Protein AF-A0A022PXV0-F1 (afdb_monomer)

Mean predicted aligned error: 4.59 Å

Radius of gyration: 13.0 Å; Cα contacts (8 Å, |Δi|>4): 144; chains: 1; bounding box: 42×18×31 Å

Structure (mmCIF, N/CA/C/O backbone):
data_AF-A0A022PXV0-F1
#
_entry.id   AF-A0A022PXV0-F1
#
loop_
_atom_site.group_PDB
_atom_site.id
_atom_site.type_symbol
_atom_site.label_atom_id
_atom_site.label_alt_id
_atom_site.label_comp_id
_atom_site.label_asym_id
_atom_site.label_entity_id
_atom_site.label_seq_id
_atom_site.pdbx_PDB_ins_code
_atom_site.Cartn_x
_atom_site.Cartn_y
_atom_site.Cartn_z
_atom_site.occupancy
_atom_site.B_iso_or_equiv
_atom_site.auth_seq_id
_atom_site.auth_comp_id
_atom_site.auth_asym_id
_atom_site.auth_atom_id
_atom_site.pdbx_PDB_model_num
ATOM 1 N N . MET A 1 1 ? 24.914 6.339 -10.689 1.00 46.97 1 MET A N 1
ATOM 2 C CA . MET A 1 1 ? 23.795 5.983 -11.587 1.00 46.97 1 MET A CA 1
ATOM 3 C C . MET A 1 1 ? 22.526 6.498 -10.941 1.00 46.97 1 MET A C 1
ATOM 5 O O . MET A 1 1 ? 22.247 6.098 -9.820 1.00 46.97 1 MET A O 1
ATOM 9 N N . VAL A 1 2 ? 21.830 7.449 -11.566 1.00 55.44 2 VAL A N 1
ATOM 10 C CA . VAL A 1 2 ? 20.531 7.899 -11.051 1.00 55.44 2 VAL A CA 1
ATOM 11 C C . VAL A 1 2 ? 19.530 6.776 -11.290 1.00 55.44 2 VAL A C 1
ATOM 13 O O . VAL A 1 2 ? 19.354 6.330 -12.421 1.00 55.44 2 VAL A O 1
ATOM 16 N N . GLY A 1 3 ? 18.958 6.256 -10.209 1.00 61.97 3 GLY A N 1
ATOM 17 C CA . GLY A 1 3 ? 17.923 5.236 -10.262 1.00 61.97 3 GLY A CA 1
ATOM 18 C C . GLY A 1 3 ? 16.803 5.620 -11.208 1.00 61.97 3 GLY A C 1
ATOM 19 O O . GLY A 1 3 ? 16.297 6.739 -11.124 1.00 61.97 3 GLY A O 1
ATOM 20 N N . GLY A 1 4 ? 16.409 4.708 -12.092 1.00 79.25 4 GLY A N 1
ATOM 21 C CA . GLY A 1 4 ? 15.192 4.880 -12.879 1.00 79.25 4 GLY A CA 1
ATOM 22 C C . GLY A 1 4 ? 13.961 4.755 -11.983 1.00 79.25 4 GLY A C 1
ATOM 23 O O . GLY A 1 4 ? 13.941 3.919 -11.076 1.00 79.25 4 GLY A O 1
ATOM 24 N N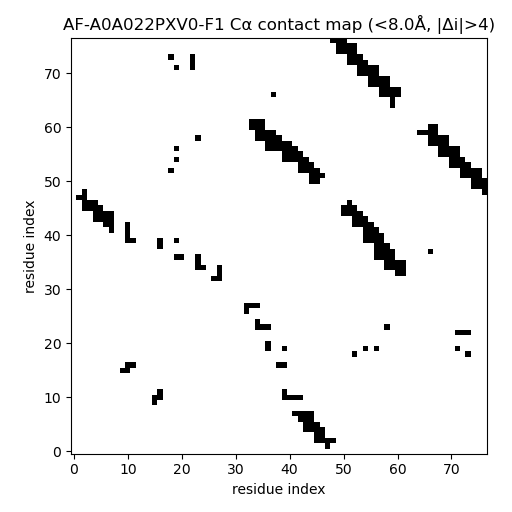 . VAL A 1 5 ? 12.952 5.590 -12.234 1.00 86.81 5 VAL A N 1
ATOM 25 C CA . VAL A 1 5 ? 11.616 5.438 -11.650 1.00 86.81 5 VAL A CA 1
ATOM 26 C C . VAL A 1 5 ? 10.777 4.631 -12.629 1.00 86.81 5 VAL A C 1
ATOM 28 O O . VAL A 1 5 ? 10.569 5.063 -13.764 1.00 86.81 5 VAL A O 1
ATOM 31 N N . TRP A 1 6 ? 10.276 3.484 -12.187 1.00 89.06 6 TRP A N 1
ATOM 32 C CA . TRP A 1 6 ? 9.495 2.572 -13.011 1.00 89.06 6 TRP A CA 1
ATOM 33 C C . TRP A 1 6 ? 8.075 2.439 -12.454 1.00 89.06 6 TRP A C 1
ATOM 35 O O . TRP A 1 6 ? 7.889 2.357 -11.239 1.00 89.06 6 TRP A O 1
ATOM 45 N N . PRO A 1 7 ? 7.035 2.461 -13.302 1.00 92.25 7 PRO A N 1
ATOM 46 C CA . PRO A 1 7 ? 5.684 2.154 -12.858 1.00 92.25 7 PRO A CA 1
ATOM 47 C C . PRO A 1 7 ? 5.558 0.659 -12.548 1.00 92.25 7 PRO A C 1
ATOM 49 O O . PRO A 1 7 ? 5.989 -0.181 -13.338 1.00 92.25 7 PRO A O 1
ATOM 52 N N . ILE A 1 8 ? 4.907 0.330 -11.433 1.00 91.50 8 ILE A N 1
ATOM 53 C CA . ILE A 1 8 ? 4.619 -1.057 -11.067 1.00 91.50 8 ILE A CA 1
ATOM 54 C C . ILE A 1 8 ? 3.497 -1.562 -11.976 1.00 91.50 8 ILE A C 1
ATOM 56 O O . ILE A 1 8 ? 2.391 -1.017 -11.972 1.00 91.50 8 ILE A O 1
ATOM 60 N N . LYS A 1 9 ? 3.792 -2.597 -12.767 1.00 88.19 9 LYS A N 1
ATOM 61 C CA . LYS A 1 9 ? 2.827 -3.238 -13.674 1.00 88.19 9 LYS A CA 1
ATOM 62 C C . LYS A 1 9 ? 1.767 -4.027 -12.910 1.00 88.19 9 LYS A C 1
ATOM 64 O O . LYS A 1 9 ? 0.577 -3.861 -13.164 1.00 88.19 9 LYS A O 1
ATOM 69 N N . ASP A 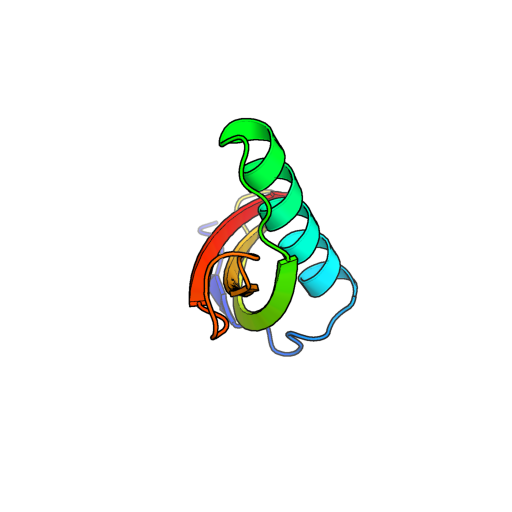1 10 ? 2.207 -4.830 -11.947 1.00 90.81 10 ASP A N 1
ATOM 70 C CA . ASP A 1 10 ? 1.352 -5.731 -11.183 1.00 90.81 10 ASP A CA 1
ATOM 71 C C . ASP A 1 10 ? 1.134 -5.198 -9.769 1.00 90.81 10 ASP A C 1
ATOM 73 O O . ASP A 1 10 ? 1.847 -5.511 -8.823 1.00 90.81 10 ASP A O 1
ATOM 77 N N . LEU A 1 11 ? 0.095 -4.379 -9.608 1.00 90.94 11 LEU A N 1
ATOM 78 C CA . LEU A 1 11 ? -0.286 -3.818 -8.303 1.00 90.94 11 LEU A CA 1
ATOM 79 C C . LEU A 1 11 ? -0.815 -4.878 -7.323 1.00 90.94 11 LEU A C 1
ATOM 81 O O . LEU A 1 11 ? -0.853 -4.648 -6.117 1.00 90.94 11 LEU A O 1
ATOM 85 N N . LYS A 1 12 ? -1.226 -6.033 -7.856 1.00 90.81 12 LYS A N 1
ATOM 86 C CA . LYS A 1 12 ? -1.682 -7.204 -7.099 1.00 90.81 12 LYS A CA 1
ATOM 87 C C . LYS A 1 12 ? -0.554 -8.178 -6.778 1.00 90.81 12 LYS A C 1
ATOM 89 O O . LYS A 1 12 ? -0.822 -9.220 -6.181 1.00 90.81 12 LYS A O 1
ATOM 94 N N . ASP A 1 13 ? 0.675 -7.861 -7.182 1.00 93.25 13 ASP A N 1
ATOM 95 C CA . ASP A 1 13 ? 1.828 -8.668 -6.826 1.00 93.25 13 ASP A CA 1
ATOM 96 C C . ASP A 1 13 ? 1.892 -8.817 -5.292 1.00 93.25 13 ASP A C 1
ATOM 98 O O . ASP A 1 13 ? 1.738 -7.826 -4.563 1.00 93.25 13 ASP A O 1
ATOM 102 N N . PRO A 1 14 ? 2.075 -10.041 -4.767 1.00 93.19 14 PRO A N 1
ATOM 103 C CA . PRO A 1 14 ? 2.055 -10.283 -3.330 1.00 93.19 14 PRO A CA 1
ATOM 104 C C . PRO A 1 14 ? 3.106 -9.462 -2.573 1.00 93.19 14 PRO A C 1
ATOM 106 O O . PRO A 1 14 ? 2.850 -9.086 -1.427 1.00 93.19 14 PRO A O 1
ATOM 109 N N . LYS A 1 15 ? 4.246 -9.122 -3.193 1.00 91.50 15 LYS A N 1
ATOM 110 C CA . LYS A 1 15 ? 5.259 -8.243 -2.597 1.00 91.50 15 LYS A CA 1
ATOM 111 C C . LYS A 1 15 ? 4.725 -6.819 -2.462 1.00 91.50 15 LYS A C 1
ATOM 113 O O . LYS A 1 15 ? 4.769 -6.256 -1.370 1.00 91.50 15 LYS A O 1
ATOM 118 N N . VAL A 1 16 ? 4.142 -6.267 -3.526 1.00 92.06 16 VAL A N 1
ATOM 119 C CA . VAL A 1 16 ? 3.557 -4.911 -3.539 1.00 92.06 16 VAL A CA 1
ATOM 120 C C . VAL A 1 16 ? 2.422 -4.793 -2.520 1.00 92.06 16 VAL A C 1
ATOM 122 O O . VAL A 1 16 ? 2.375 -3.843 -1.736 1.00 92.06 16 VAL A O 1
ATOM 125 N N . VAL A 1 17 ? 1.542 -5.795 -2.465 1.00 94.06 17 VAL A N 1
ATOM 126 C CA . VAL A 1 17 ? 0.449 -5.857 -1.486 1.00 94.06 17 VAL A CA 1
ATOM 127 C C . VAL A 1 17 ? 0.986 -5.984 -0.057 1.00 94.06 17 VAL A C 1
ATOM 129 O O . VAL A 1 17 ? 0.442 -5.367 0.859 1.00 94.06 17 VAL A O 1
ATOM 132 N N . SER A 1 18 ? 2.055 -6.755 0.157 1.00 94.69 18 SER A N 1
ATOM 133 C CA . SER A 1 18 ? 2.701 -6.872 1.469 1.00 94.69 18 SER A CA 1
ATOM 134 C C . SER A 1 18 ? 3.276 -5.531 1.935 1.00 94.69 18 SER A C 1
ATOM 136 O O . SER A 1 18 ? 3.019 -5.114 3.064 1.00 94.69 18 SER A O 1
ATOM 138 N N . ILE A 1 19 ? 3.964 -4.807 1.048 1.00 93.75 19 ILE A N 1
ATOM 139 C CA . ILE A 1 19 ? 4.522 -3.475 1.322 1.00 93.75 19 ILE A CA 1
ATOM 140 C C . ILE A 1 19 ? 3.406 -2.476 1.658 1.00 93.75 19 ILE A C 1
ATOM 142 O O . ILE A 1 19 ? 3.496 -1.747 2.647 1.00 93.75 19 ILE A O 1
ATOM 146 N N . ALA A 1 20 ? 2.312 -2.484 0.894 1.00 94.06 20 ALA A N 1
ATOM 147 C CA . ALA A 1 20 ? 1.144 -1.653 1.168 1.00 94.06 20 ALA A CA 1
ATOM 148 C C . ALA A 1 20 ? 0.520 -1.951 2.545 1.00 94.06 20 ALA A C 1
ATOM 150 O O . ALA A 1 20 ? 0.223 -1.035 3.313 1.00 94.06 20 ALA A O 1
ATOM 151 N N . LYS A 1 21 ? 0.352 -3.233 2.892 1.00 94.62 21 LYS A N 1
ATOM 152 C CA . LYS A 1 21 ? -0.162 -3.647 4.208 1.00 94.62 21 LYS A CA 1
ATOM 153 C C . LYS A 1 21 ? 0.782 -3.260 5.341 1.00 94.62 21 LYS A C 1
ATOM 155 O O . LYS A 1 21 ? 0.313 -2.840 6.398 1.00 94.62 21 LYS A O 1
ATOM 160 N N . PHE A 1 22 ? 2.090 -3.386 5.126 1.00 93.81 22 PHE A N 1
ATOM 161 C CA . PHE A 1 22 ? 3.103 -2.956 6.082 1.00 93.81 22 PHE A CA 1
ATOM 162 C C . PHE A 1 22 ? 2.986 -1.456 6.368 1.00 93.81 22 PHE A C 1
ATOM 164 O O . PHE A 1 22 ? 2.897 -1.072 7.531 1.00 93.81 22 PHE A O 1
ATOM 171 N N . ALA A 1 23 ? 2.875 -0.630 5.325 1.00 93.38 23 ALA A N 1
ATOM 172 C CA . ALA A 1 23 ? 2.696 0.811 5.466 1.00 93.38 23 ALA A CA 1
ATOM 173 C C . ALA A 1 23 ? 1.456 1.180 6.297 1.00 93.38 23 ALA A C 1
ATOM 175 O O . ALA A 1 23 ? 1.550 1.989 7.218 1.00 93.38 23 ALA A O 1
ATOM 176 N N . VAL A 1 24 ? 0.305 0.553 6.019 1.00 93.31 24 VAL A N 1
ATOM 177 C CA . VAL A 1 24 ? -0.928 0.774 6.799 1.00 93.31 24 VAL A CA 1
ATOM 178 C C . VAL A 1 24 ? -0.740 0.356 8.254 1.00 93.31 24 VAL A C 1
ATOM 180 O O . VAL A 1 24 ? -1.127 1.083 9.165 1.00 93.31 24 VAL A O 1
ATOM 183 N N . LYS A 1 25 ? -0.119 -0.802 8.492 1.00 94.06 25 LYS A N 1
ATOM 184 C CA . LYS A 1 25 ? 0.118 -1.314 9.844 1.00 94.06 25 LYS A CA 1
ATOM 185 C C . LYS A 1 25 ? 1.030 -0.393 10.654 1.00 94.06 25 LYS A C 1
ATOM 187 O O . LYS A 1 25 ? 0.739 -0.132 11.819 1.00 94.06 25 LYS A O 1
ATOM 192 N N . GLU A 1 26 ? 2.115 0.090 10.055 1.00 93.38 26 GLU A N 1
ATOM 193 C CA . GLU A 1 26 ? 3.047 1.004 10.719 1.00 93.38 26 GLU A CA 1
ATOM 194 C C . GLU A 1 26 ? 2.384 2.360 10.995 1.00 93.38 26 GLU A C 1
ATOM 196 O O . GLU A 1 26 ? 2.494 2.895 12.097 1.00 93.38 26 GLU A O 1
ATOM 201 N N . TYR A 1 27 ? 1.601 2.874 10.043 1.00 91.25 27 TYR A N 1
ATOM 202 C CA . TYR A 1 27 ? 0.827 4.097 10.243 1.00 91.25 27 TYR A CA 1
ATOM 203 C C . TYR A 1 27 ? -0.174 3.962 11.398 1.00 91.25 27 TYR A C 1
ATOM 205 O O . TYR A 1 27 ? -0.224 4.831 12.271 1.00 91.25 27 TYR A O 1
ATOM 213 N N . ASN A 1 28 ? -0.914 2.849 11.460 1.00 92.81 28 ASN A N 1
ATOM 214 C CA . ASN A 1 28 ? -1.833 2.541 12.559 1.00 92.81 28 ASN A CA 1
ATOM 215 C C . ASN A 1 28 ? -1.120 2.530 13.913 1.00 92.81 28 ASN A C 1
ATOM 217 O O . ASN A 1 28 ? -1.608 3.120 14.875 1.00 92.81 28 ASN A O 1
ATOM 221 N N . LYS A 1 29 ? 0.061 1.906 13.976 1.00 93.50 29 LYS A N 1
ATOM 222 C CA . LYS A 1 29 ? 0.870 1.828 15.195 1.00 93.50 29 LYS A CA 1
ATOM 223 C C . LYS A 1 29 ? 1.375 3.200 15.650 1.00 93.50 29 LYS A C 1
ATOM 225 O O . LYS A 1 29 ? 1.363 3.472 16.846 1.00 93.50 29 LYS A O 1
ATOM 230 N N . GLN A 1 30 ? 1.807 4.059 14.726 1.00 92.19 30 GLN A N 1
ATOM 231 C CA . GLN A 1 30 ? 2.336 5.386 15.065 1.00 92.19 30 GLN A CA 1
ATOM 232 C C . GLN A 1 30 ? 1.246 6.395 15.434 1.00 92.19 30 GLN A C 1
ATOM 234 O O . GLN A 1 30 ? 1.442 7.218 16.324 1.00 92.19 30 GLN A O 1
ATOM 239 N N . THR A 1 31 ? 0.097 6.341 14.761 1.00 88.44 31 THR A N 1
ATOM 240 C CA . THR A 1 31 ? -0.967 7.349 14.907 1.00 88.44 31 THR A CA 1
ATOM 241 C C . THR A 1 31 ? -2.119 6.904 15.805 1.00 88.44 31 THR A C 1
ATOM 243 O O . THR A 1 31 ? -3.066 7.662 15.990 1.00 88.44 31 THR A O 1
ATOM 246 N N . ASN A 1 32 ? -2.045 5.696 16.384 1.00 86.44 32 ASN A N 1
ATOM 247 C CA . ASN A 1 32 ? -3.147 5.066 17.122 1.00 86.44 32 ASN A CA 1
ATOM 248 C C . ASN A 1 32 ? -4.463 5.062 16.319 1.00 86.44 32 ASN A C 1
ATOM 250 O O . ASN A 1 32 ? -5.545 5.247 16.872 1.00 86.44 32 ASN A O 1
ATOM 254 N N . THR A 1 33 ? -4.371 4.861 15.001 1.00 87.06 33 THR A N 1
ATOM 255 C CA . THR A 1 33 ? -5.541 4.733 14.125 1.00 87.06 33 THR A CA 1
ATOM 256 C C . THR A 1 33 ? -5.821 3.273 13.771 1.00 87.06 33 THR A C 1
ATOM 258 O O . THR A 1 33 ? -5.017 2.379 14.039 1.00 87.06 33 THR A O 1
ATOM 261 N N . THR A 1 34 ? -6.982 3.009 13.173 1.00 88.44 34 THR A N 1
ATOM 262 C CA . THR A 1 34 ? -7.411 1.662 12.774 1.00 88.44 34 THR A CA 1
ATOM 263 C C . THR A 1 34 ? -7.811 1.644 11.301 1.00 88.44 34 THR A C 1
ATOM 265 O O . THR A 1 34 ? -8.951 1.347 10.950 1.00 88.44 34 THR A O 1
ATOM 268 N N . LEU A 1 35 ? -6.861 1.956 10.413 1.00 92.06 35 LEU A N 1
ATOM 269 C CA . LEU A 1 35 ? -7.078 1.846 8.972 1.00 92.06 35 LEU A CA 1
ATOM 270 C C . LEU A 1 35 ? -6.986 0.388 8.521 1.00 92.06 35 LEU A C 1
ATOM 272 O O . LEU A 1 35 ? -6.030 -0.326 8.828 1.00 92.06 35 LEU A O 1
ATOM 276 N N . HIS A 1 36 ? -7.962 -0.040 7.733 1.00 92.06 36 HIS A N 1
ATOM 277 C CA . HIS A 1 36 ? -7.988 -1.344 7.088 1.00 92.06 36 HIS A CA 1
ATOM 278 C C . HIS A 1 36 ? -7.566 -1.194 5.631 1.00 92.06 36 HIS A C 1
ATOM 280 O O . HIS A 1 36 ? -8.225 -0.500 4.859 1.00 92.06 36 HIS A O 1
ATOM 286 N N . PHE A 1 37 ? -6.477 -1.859 5.245 1.00 93.81 37 PHE A N 1
ATOM 287 C CA . PHE A 1 37 ? -6.054 -1.931 3.848 1.00 93.81 37 PHE A CA 1
ATOM 288 C C . PHE A 1 37 ? -7.155 -2.566 2.983 1.00 93.81 37 PHE A C 1
ATOM 290 O O . PHE A 1 37 ? -7.673 -3.628 3.331 1.00 93.81 37 PHE A O 1
ATOM 297 N N . VAL A 1 38 ? -7.476 -1.928 1.856 1.00 93.62 38 VAL A N 1
ATOM 298 C CA . VAL A 1 38 ? -8.450 -2.419 0.873 1.00 93.62 38 VAL A CA 1
ATOM 299 C C . VAL A 1 38 ? -7.732 -2.870 -0.394 1.00 93.62 38 VAL A C 1
ATOM 301 O O . VAL A 1 38 ? -7.800 -4.046 -0.731 1.00 93.62 38 VAL A O 1
ATOM 304 N N . ASP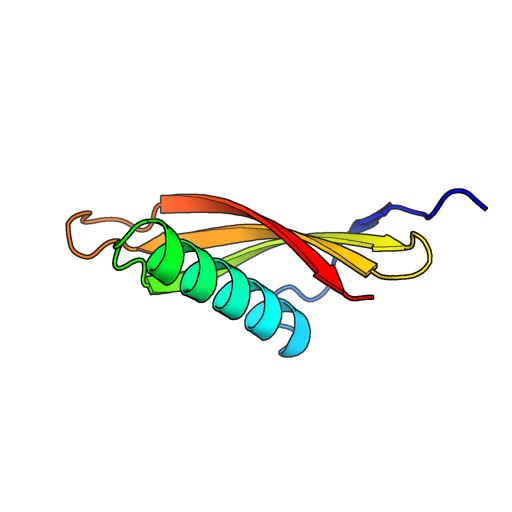 A 1 39 ? -7.027 -1.962 -1.077 1.00 94.25 39 ASP A N 1
ATOM 305 C CA . ASP A 1 39 ? -6.417 -2.264 -2.379 1.00 94.25 39 ASP A CA 1
ATOM 306 C C . ASP A 1 39 ? -5.245 -1.335 -2.727 1.00 94.25 39 ASP A C 1
ATOM 308 O O . ASP A 1 39 ? -5.094 -0.258 -2.143 1.00 94.25 39 ASP A O 1
ATOM 312 N N . VAL A 1 40 ? -4.432 -1.725 -3.714 1.00 94.81 40 VAL A N 1
ATOM 313 C CA . VAL A 1 40 ? -3.383 -0.863 -4.289 1.00 94.81 40 VAL A CA 1
ATOM 314 C C . VAL A 1 40 ? -3.910 -0.244 -5.580 1.00 94.81 40 VAL A C 1
ATOM 316 O O . VAL A 1 40 ? -4.238 -0.935 -6.537 1.00 94.81 40 VAL A O 1
ATOM 319 N N . ILE A 1 41 ? -3.979 1.083 -5.617 1.00 94.75 41 ILE A N 1
ATOM 320 C CA . ILE A 1 41 ? -4.547 1.842 -6.737 1.00 94.75 41 ILE A CA 1
ATOM 321 C C . ILE A 1 41 ? -3.475 2.140 -7.781 1.00 94.75 41 ILE A C 1
ATOM 323 O O . ILE A 1 41 ? -3.735 2.065 -8.981 1.00 94.75 41 ILE A O 1
ATOM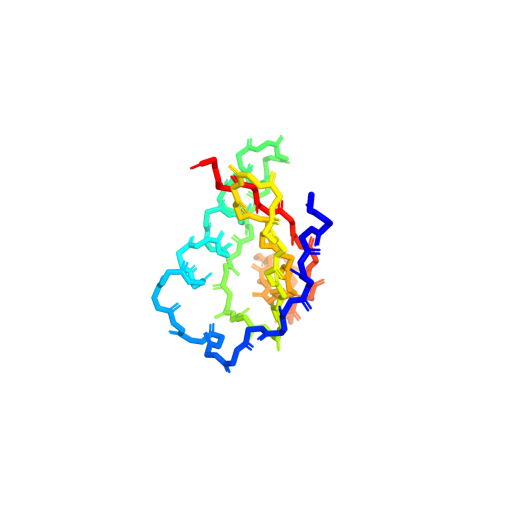 327 N N . LYS A 1 42 ? -2.280 2.536 -7.327 1.00 93.94 42 LYS A N 1
ATOM 328 C CA . LYS A 1 42 ? -1.119 2.851 -8.170 1.00 93.94 42 LYS A CA 1
ATOM 329 C C . LYS A 1 42 ? 0.168 2.554 -7.418 1.00 93.94 42 LYS A C 1
ATOM 331 O O . LYS A 1 42 ? 0.192 2.592 -6.193 1.00 93.94 42 LYS A O 1
ATOM 336 N N . GLY A 1 43 ? 1.243 2.324 -8.159 1.00 93.88 43 GLY A N 1
ATOM 337 C CA . GLY A 1 43 ? 2.550 2.056 -7.585 1.00 93.88 43 GLY A 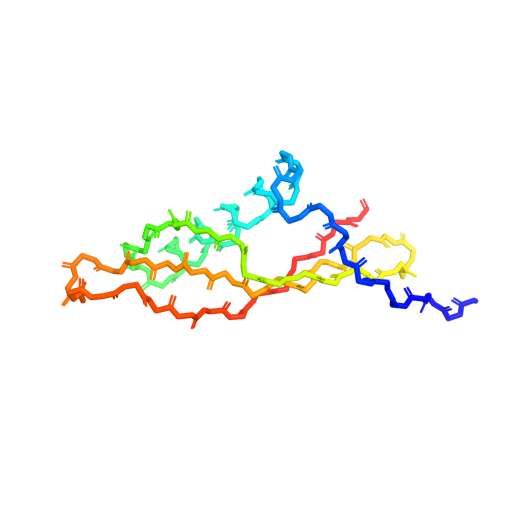CA 1
ATOM 338 C C . GLY A 1 43 ? 3.676 2.446 -8.531 1.00 93.88 43 GLY A C 1
ATOM 339 O O . GLY A 1 43 ? 3.539 2.335 -9.752 1.00 93.88 43 GLY A O 1
ATOM 340 N N . LYS A 1 44 ? 4.778 2.929 -7.968 1.00 93.69 44 LYS A N 1
ATOM 341 C CA . LYS A 1 44 ? 6.039 3.188 -8.663 1.00 93.69 44 LYS A CA 1
ATOM 342 C C . LYS A 1 44 ? 7.184 2.684 -7.799 1.00 93.69 44 LYS A C 1
ATOM 344 O O . LYS A 1 44 ? 7.128 2.812 -6.579 1.00 93.69 44 LYS A O 1
ATOM 349 N N . GLU A 1 45 ? 8.214 2.162 -8.435 1.00 92.00 45 GLU A N 1
ATOM 350 C CA . GLU A 1 45 ? 9.456 1.747 -7.798 1.00 92.00 45 GLU A CA 1
ATOM 351 C C . GLU A 1 45 ? 10.609 2.645 -8.256 1.00 92.00 45 GLU A C 1
ATOM 353 O O . GLU A 1 45 ? 10.653 3.091 -9.405 1.00 92.00 45 GLU A O 1
ATOM 358 N N . HIS A 1 46 ? 11.540 2.939 -7.353 1.00 91.00 46 HIS A N 1
ATOM 359 C CA . HIS A 1 46 ? 12.723 3.742 -7.639 1.00 91.00 46 HIS A CA 1
ATOM 360 C C . HIS A 1 46 ? 13.974 3.063 -7.079 1.00 91.00 46 HIS A C 1
ATOM 362 O O . HIS A 1 46 ? 14.078 2.829 -5.878 1.00 91.00 46 HIS A O 1
ATOM 368 N N . LEU A 1 47 ? 14.921 2.737 -7.963 1.00 88.44 47 LEU A N 1
ATOM 369 C CA . LEU A 1 47 ? 16.130 1.974 -7.633 1.00 88.44 47 LEU A CA 1
ATOM 370 C C . LEU A 1 47 ? 17.283 2.884 -7.182 1.00 88.44 47 LEU A C 1
ATOM 372 O O . LEU A 1 47 ? 18.008 3.414 -8.016 1.00 88.44 47 LEU A O 1
ATOM 376 N N . VAL A 1 48 ? 17.501 3.054 -5.878 1.00 85.25 48 VAL A N 1
ATOM 377 C CA . VAL A 1 48 ? 18.492 4.006 -5.317 1.00 85.25 48 VAL A CA 1
ATOM 378 C C . VAL A 1 48 ? 19.559 3.332 -4.441 1.00 85.25 48 VAL A C 1
ATOM 380 O O . VAL A 1 48 ? 19.871 3.802 -3.354 1.00 85.25 48 VAL A O 1
ATOM 383 N N . GLY A 1 49 ? 20.112 2.202 -4.894 1.00 84.12 49 GLY A N 1
ATOM 384 C CA . GLY A 1 49 ? 20.966 1.336 -4.054 1.00 84.12 49 GLY A CA 1
ATOM 385 C C . GLY A 1 49 ? 20.172 0.441 -3.086 1.00 84.12 49 GLY A C 1
ATOM 386 O O . GLY A 1 49 ? 20.767 -0.306 -2.325 1.00 84.12 49 GLY A O 1
ATOM 387 N N . GLY A 1 50 ? 18.847 0.525 -3.189 1.00 86.75 50 GLY A N 1
ATOM 388 C CA . GLY A 1 50 ? 17.772 -0.297 -2.636 1.00 86.75 50 GLY A CA 1
ATOM 389 C C . GLY A 1 50 ? 16.525 -0.002 -3.488 1.00 86.75 50 GLY A C 1
ATOM 390 O O . GLY A 1 50 ? 16.657 0.558 -4.586 1.00 86.75 50 GLY A O 1
ATOM 391 N N . VAL A 1 51 ? 15.319 -0.297 -3.009 1.00 90.44 51 VAL A N 1
ATOM 392 C CA . VAL A 1 51 ? 14.068 -0.003 -3.731 1.00 90.44 51 VAL A CA 1
ATOM 393 C C . VAL A 1 51 ? 13.165 0.899 -2.897 1.00 90.44 51 VAL A C 1
ATOM 395 O O . VAL A 1 51 ? 12.753 0.541 -1.797 1.00 90.44 51 VAL A O 1
ATOM 398 N N . ILE A 1 52 ? 12.809 2.071 -3.425 1.00 92.06 52 ILE A N 1
ATOM 399 C CA . ILE A 1 52 ? 11.736 2.897 -2.861 1.00 92.06 52 ILE A CA 1
ATOM 400 C C . ILE A 1 52 ? 10.437 2.570 -3.593 1.00 92.06 52 ILE A C 1
ATOM 402 O O . ILE A 1 52 ? 10.338 2.766 -4.802 1.00 92.06 52 ILE A O 1
ATOM 406 N N . TYR A 1 53 ? 9.422 2.133 -2.855 1.00 93.19 53 TYR A N 1
ATOM 407 C CA . TYR A 1 53 ? 8.071 1.908 -3.353 1.00 93.19 53 TYR A CA 1
ATOM 408 C C . TYR A 1 53 ? 7.185 3.096 -2.991 1.00 93.19 53 TYR A C 1
ATOM 410 O O . TYR A 1 53 ? 6.855 3.305 -1.825 1.00 93.19 53 TYR A O 1
ATOM 418 N N . HI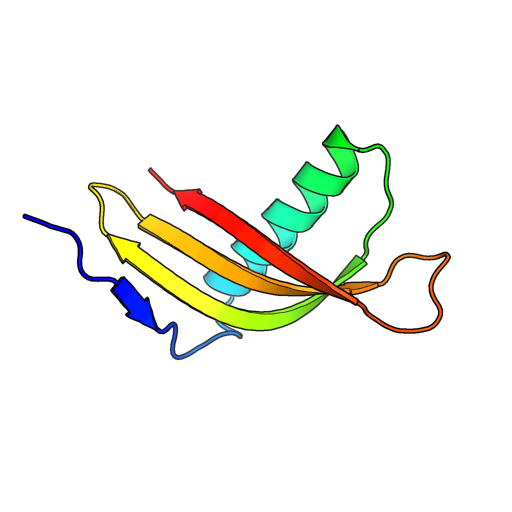S A 1 54 ? 6.761 3.852 -3.997 1.00 94.69 54 HIS A N 1
ATOM 419 C CA . HIS A 1 54 ? 5.723 4.868 -3.874 1.00 94.69 54 HIS A CA 1
ATOM 420 C C . HIS A 1 54 ? 4.383 4.257 -4.265 1.00 94.69 54 HIS A C 1
ATOM 422 O O . HIS A 1 54 ? 4.136 4.001 -5.445 1.00 94.69 54 HIS A O 1
ATOM 428 N N . LEU A 1 55 ? 3.513 4.024 -3.287 1.00 95.25 55 LEU A N 1
ATOM 429 C CA . LEU A 1 55 ? 2.2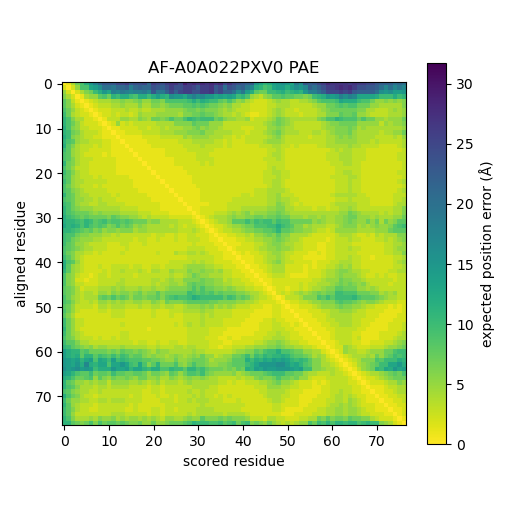25 3.370 -3.482 1.00 95.25 55 LEU A CA 1
ATOM 430 C C . LEU A 1 55 ? 1.084 4.334 -3.163 1.00 95.25 55 LEU A C 1
ATOM 432 O O . LEU A 1 55 ? 1.102 5.044 -2.162 1.00 95.25 55 LEU A O 1
ATOM 436 N N . VAL A 1 56 ? 0.055 4.317 -4.003 1.00 95.81 56 VAL A N 1
ATOM 437 C CA . VAL A 1 56 ? -1.248 4.910 -3.709 1.00 95.81 56 VAL A CA 1
ATOM 438 C C . VAL A 1 56 ? -2.173 3.762 -3.361 1.00 95.81 56 VAL A C 1
ATOM 440 O O . VAL A 1 56 ? -2.468 2.921 -4.211 1.00 95.81 56 VAL A O 1
ATOM 443 N N . ILE A 1 57 ? -2.626 3.720 -2.119 1.00 95.31 57 ILE A N 1
ATOM 444 C CA . ILE A 1 57 ? -3.453 2.647 -1.580 1.00 95.31 57 ILE A CA 1
ATOM 4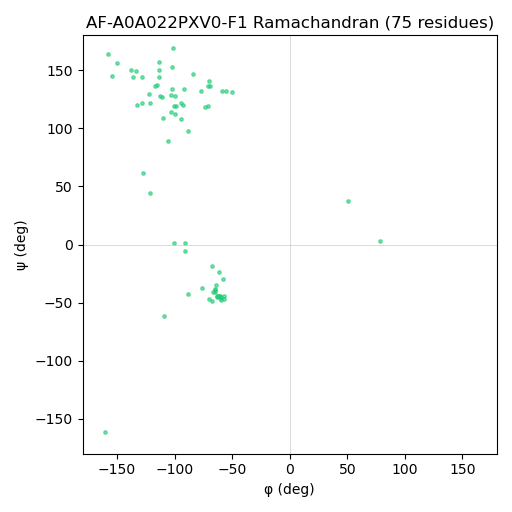45 C C . ILE A 1 57 ? -4.844 3.170 -1.252 1.00 95.31 57 ILE A C 1
ATOM 447 O O . ILE A 1 57 ? -5.047 4.360 -1.017 1.00 95.31 57 ILE A O 1
ATOM 451 N N . SER A 1 58 ? -5.810 2.267 -1.217 1.00 94.56 58 SER A N 1
ATOM 452 C CA . SER A 1 58 ? -7.110 2.525 -0.629 1.00 94.56 58 SER A CA 1
ATOM 453 C C . SER A 1 58 ? -7.171 1.850 0.731 1.00 94.56 58 SER A C 1
ATOM 455 O O . SER A 1 58 ? -6.873 0.660 0.844 1.00 94.56 58 SER A O 1
ATOM 457 N N . ALA A 1 59 ? -7.552 2.601 1.757 1.00 93.81 59 ALA A N 1
ATOM 458 C CA . ALA A 1 59 ? -7.798 2.064 3.084 1.00 93.81 59 ALA A CA 1
ATOM 459 C C . ALA A 1 59 ? -9.114 2.614 3.635 1.00 93.81 59 ALA A C 1
ATOM 461 O O . ALA A 1 59 ? -9.537 3.719 3.298 1.00 93.81 59 ALA A O 1
ATOM 462 N N . LYS A 1 60 ? -9.784 1.821 4.463 1.00 93.06 60 LYS A N 1
ATOM 463 C CA . LYS A 1 60 ? -11.034 2.193 5.114 1.00 93.06 60 LYS A CA 1
ATOM 464 C C . LYS A 1 60 ? -10.791 2.358 6.604 1.00 93.06 60 LYS A C 1
ATOM 466 O O . LYS A 1 60 ? -10.286 1.441 7.243 1.00 93.06 60 LYS A O 1
ATOM 471 N N . ASP A 1 61 ? -11.174 3.505 7.140 1.00 88.38 61 ASP A N 1
ATOM 472 C CA . ASP A 1 61 ? -11.282 3.686 8.582 1.00 88.38 61 ASP A CA 1
ATOM 473 C C . ASP A 1 61 ? -12.644 3.181 9.068 1.00 88.38 61 ASP A C 1
ATOM 475 O O . ASP A 1 61 ? -13.648 3.315 8.364 1.00 88.38 61 ASP A O 1
ATOM 479 N N . SER A 1 62 ? -12.702 2.636 10.280 1.00 82.19 62 SER A N 1
ATOM 480 C CA . SER A 1 62 ? -13.962 2.171 10.871 1.00 82.19 62 SER A CA 1
ATOM 481 C C . SER A 1 62 ? -14.993 3.292 11.063 1.00 82.19 62 SER A C 1
ATOM 483 O O . SER A 1 62 ? -16.190 3.014 11.071 1.00 82.19 62 SER A O 1
ATOM 485 N N . ASN A 1 63 ? -14.561 4.553 11.158 1.00 83.06 63 ASN A N 1
ATOM 486 C CA . ASN A 1 63 ? -15.435 5.719 11.304 1.00 83.06 63 ASN A CA 1
ATOM 487 C C . ASN A 1 63 ? -15.848 6.342 9.962 1.00 83.06 63 ASN A C 1
ATOM 489 O O . ASN A 1 63 ? -16.665 7.262 9.942 1.00 83.06 63 ASN A O 1
ATOM 493 N N . VAL A 1 64 ? -15.310 5.864 8.833 1.00 84.62 64 VAL A N 1
ATOM 494 C CA . VAL A 1 64 ? -15.605 6.407 7.501 1.00 84.62 64 VAL A CA 1
ATOM 495 C C . VAL A 1 64 ? -16.381 5.379 6.678 1.00 84.62 64 VAL A C 1
ATOM 497 O O . VAL A 1 64 ? -15.980 4.226 6.520 1.00 84.62 64 VAL A O 1
ATOM 500 N N . ALA A 1 65 ? -17.518 5.798 6.114 1.00 82.44 65 ALA A N 1
ATOM 501 C CA . ALA A 1 65 ? -18.396 4.905 5.355 1.00 82.44 65 ALA A CA 1
ATOM 502 C C . ALA A 1 65 ? -17.724 4.345 4.083 1.00 82.44 65 ALA A C 1
ATOM 504 O O . ALA A 1 65 ? -17.944 3.186 3.721 1.00 82.44 65 ALA A O 1
ATOM 505 N N . TYR A 1 66 ? -16.879 5.151 3.436 1.00 86.25 66 TYR A N 1
ATOM 506 C CA . TYR A 1 66 ? -16.211 4.844 2.173 1.00 86.25 66 TYR A CA 1
ATOM 507 C C . TYR A 1 66 ? -14.688 4.707 2.336 1.00 86.25 66 TYR A C 1
ATOM 509 O O . TYR A 1 66 ? -14.094 5.348 3.204 1.00 86.25 66 TYR A O 1
ATOM 517 N N . PRO A 1 67 ? -14.025 3.884 1.505 1.00 90.06 67 PRO A N 1
ATOM 518 C CA . PRO A 1 67 ? -12.575 3.785 1.522 1.00 90.06 67 PRO A CA 1
ATOM 519 C C . PRO A 1 67 ? -11.941 5.074 0.979 1.00 90.06 67 PRO A C 1
ATOM 521 O O . PRO A 1 67 ? -12.374 5.635 -0.030 1.00 90.06 67 PRO A O 1
ATOM 524 N N . VAL A 1 68 ? -10.900 5.541 1.660 1.00 92.31 68 VAL A N 1
ATOM 525 C CA . VAL A 1 68 ? -10.149 6.758 1.340 1.00 92.31 68 VAL A CA 1
ATOM 526 C C . VAL A 1 68 ? -8.833 6.368 0.664 1.00 92.31 68 VAL A C 1
ATOM 528 O O . VAL A 1 68 ? -8.330 5.254 0.832 1.00 92.31 68 VAL A O 1
ATOM 531 N N . LYS A 1 69 ? -8.302 7.260 -0.176 1.00 94.25 69 LYS A N 1
ATOM 532 C CA . LYS A 1 69 ? -7.019 7.067 -0.859 1.00 94.25 69 LYS A CA 1
ATOM 533 C C . LYS A 1 69 ? -5.900 7.670 -0.019 1.00 94.25 69 LYS A C 1
ATOM 535 O O . LYS A 1 69 ? -6.022 8.809 0.420 1.00 94.25 69 LYS A O 1
ATOM 540 N N . TYR A 1 70 ? -4.816 6.927 0.138 1.00 92.50 70 TYR A N 1
ATOM 541 C CA . TYR A 1 70 ? -3.625 7.344 0.865 1.00 92.50 70 TYR A CA 1
ATOM 542 C C . TYR A 1 70 ? -2.394 7.129 -0.001 1.00 92.50 70 TYR A C 1
ATOM 544 O O . TYR A 1 70 ? -2.311 6.158 -0.752 1.00 92.50 70 TYR A O 1
ATOM 552 N N . GLU A 1 71 ? -1.430 8.030 0.119 1.00 94.00 71 GLU A N 1
ATOM 553 C CA . GLU A 1 71 ? -0.125 7.903 -0.517 1.00 94.00 71 GLU A CA 1
ATOM 554 C C . GLU A 1 71 ? 0.887 7.463 0.534 1.00 94.00 71 GLU A C 1
ATOM 556 O O . GLU A 1 71 ? 0.917 7.986 1.648 1.00 94.00 71 GLU A O 1
ATOM 561 N N . THR A 1 72 ? 1.703 6.473 0.196 1.00 93.06 72 THR A N 1
ATOM 562 C CA . THR A 1 72 ? 2.730 5.947 1.087 1.00 93.06 72 THR A CA 1
ATOM 563 C C . THR A 1 72 ? 4.023 5.691 0.335 1.00 93.06 72 THR A C 1
ATOM 565 O O . THR A 1 72 ? 4.029 5.410 -0.864 1.00 93.06 72 THR A O 1
ATOM 568 N N . THR A 1 73 ? 5.131 5.825 1.054 1.00 94.06 73 THR A N 1
ATOM 569 C CA . THR A 1 73 ? 6.475 5.591 0.541 1.00 94.06 73 THR A CA 1
ATOM 570 C C . THR A 1 73 ? 7.181 4.639 1.489 1.00 94.06 73 THR A C 1
ATOM 572 O O . THR A 1 73 ? 7.297 4.935 2.677 1.00 94.06 73 THR A O 1
ATOM 575 N N . VAL A 1 74 ? 7.637 3.501 0.973 1.00 93.94 74 VAL A N 1
ATOM 576 C CA . VAL A 1 74 ? 8.347 2.481 1.750 1.00 93.94 74 VAL A CA 1
ATOM 577 C C . VAL A 1 74 ? 9.707 2.240 1.117 1.00 93.94 74 VAL A C 1
ATOM 579 O O . VAL A 1 74 ? 9.794 2.026 -0.089 1.00 93.94 74 VAL A O 1
ATOM 582 N N . PHE A 1 75 ? 10.763 2.281 1.924 1.00 91.62 75 PHE A N 1
ATOM 583 C CA . PHE A 1 75 ? 12.120 1.973 1.488 1.00 91.62 75 PHE A CA 1
ATOM 584 C C . PHE A 1 75 ? 12.493 0.544 1.890 1.00 91.62 75 PHE A C 1
ATOM 586 O O . PHE A 1 75 ? 12.363 0.174 3.056 1.00 91.62 75 PHE A O 1
ATOM 593 N N . GLU A 1 76 ? 12.952 -0.237 0.919 1.00 87.38 76 GLU A N 1
ATOM 594 C CA . GLU A 1 76 ? 13.509 -1.576 1.086 1.00 87.38 76 GLU A CA 1
ATOM 595 C C . GLU A 1 76 ? 15.020 -1.496 0.794 1.00 87.38 76 GLU A C 1
ATOM 597 O O . GLU A 1 76 ? 15.384 -1.232 -0.358 1.00 87.38 76 GLU A O 1
ATOM 602 N N . PRO A 1 77 ? 15.889 -1.622 1.816 1.00 86.81 77 PRO A N 1
ATOM 603 C CA . PRO A 1 77 ? 17.340 -1.612 1.637 1.00 86.81 77 PRO A CA 1
ATOM 604 C C . PRO A 1 77 ? 17.863 -2.886 0.965 1.00 86.81 77 PRO A C 1
ATOM 606 O O . PRO A 1 77 ? 17.239 -3.959 1.132 1.00 86.81 77 PRO A O 1
#

Secondary structure (DSSP, 8-state):
-PPPEEE-S-TT-HHHHHHHHHHHHHHHHHHT--EEEEEEEEEEEEESSSEEEEEEEEEEETT-SSPEEEEEEEEE-

Foldseek 3Di:
DFWDKAWDPCQVPPVNVVQVVVQVVVCCVVVVFDKAWDGWPTWIWTPDVWIKIWTWTWIDGPPDPDTDIDIDIDTGD

Nearest PDB structures (foldseek):
  4lzi-assembly1_A  TM=9.522E-01  e=1.817E-04  Solanum tuberosum
  3ima-assembly1_B  TM=9.171E-01  e=7.569E-04  Colocasia esculenta
  2w9p-assembly9_I  TM=8.125E-01  e=1.924E-04  Solanum tuberosum
  1eqk-assembly1_A  TM=6.859E-01  e=1.087E-04  Oryza sativa Japonica Group
  6hpv-assembly1_A  TM=7.594E-01  e=2.509E-03  Mus musculus

InterPro domains:
  IPR000010 Cystatin domain [PF16845] (8-76)
  IPR000010 Cystatin domain [SM00043] (1-75)
  IPR000010 Cystatin domain [cd00042] (4-63)
  IPR046350 Cystatin superfamily [SSF54403] (1-75)

Sequence (77 aa):
MVGGVWPIKDLKDPKVVSIAKFAVKEYNKQTNTTLHFVDVIKGKEHLVGGVIYHLVISAKDSNVAYPVKYETTVFEP

pLDDT: mean 89.78, std 7.99, range [46.97, 95.81]

Organism: Erythranthe guttata (NCBI:txid4155)

Solvent-accessible surface area (backbone atoms only — not comparable to full-atom values): 4402 Å² total; per-residue (Å²): 131,84,48,61,76,43,74,51,85,60,52,80,36,68,66,53,45,48,53,53,46,48,53,44,52,53,49,21,68,75,67,77,50,68,58,40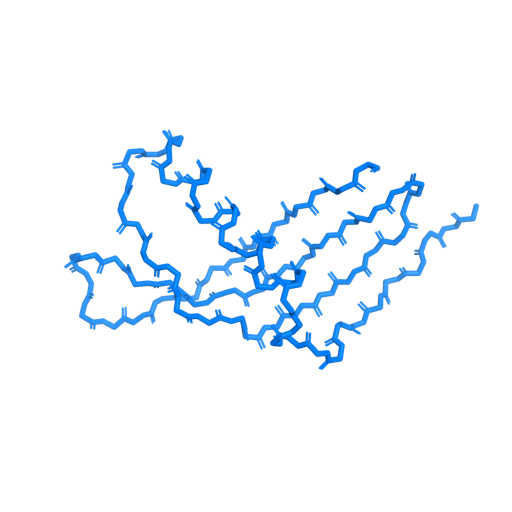,79,72,49,60,77,46,42,32,38,32,42,74,94,32,41,36,38,42,35,33,31,30,31,31,39,87,90,42,99,60,70,44,79,45,79,48,77,47,79,46,117